Protein AF-A0A1M2VIJ4-F1 (afdb_monomer_lite)

Sequence (176 aa):
MAYVMALQQGWPTSDLSFQVNNDIRGLIDSVNDGSTSAFMWEWFTTKPFADAGKCRFIGSVPTPWPSWLIAAHPTRAPAEALRPFLATLSEHVRAFDAAEQRAGPDVAFIKDKFGYPEADIQAWLKTVGYPSSCSEIPREVILNTLDVLQKAGFVQSPEGGFDVAQFVNTDIASLI

Radius of gyration: 19.47 Å; chains: 1; bounding box: 41×48×46 Å

pLDDT: mean 94.38, std 3.09, range [82.81, 98.38]

Foldseek 3Di:
DVLQVCVVVVHDLVVDDDDCQPDPVSQLVCCVVVVDVHDDDDCLVCVVCCVVVSDPDDDDDDDPADPDADDDDPPPQDLVNLQVVQVVVLVVQCVCLDPVCLVPVVLVVCCVPPVGDSVSSNVVNVPDDDDNGNQEDELCNVVVVVVSCVVSVNDDAPVVGDDSCVVHVCVRGPHD

InterPro domains:
  IPR054364 Ca3427-like, PBP 2 [PF22384] (1-60)

Organism: Trametes pubescens (NCBI:txid154538)

Structure (mmCIF, N/CA/C/O backbone):
data_AF-A0A1M2VIJ4-F1
#
_entry.id   AF-A0A1M2VIJ4-F1
#
loop_
_atom_site.group_PDB
_atom_site.id
_atom_site.type_symbol
_atom_site.label_atom_id
_atom_site.label_alt_id
_atom_site.label_comp_id
_atom_site.label_asym_id
_atom_site.label_entity_id
_atom_site.label_seq_id
_atom_site.pdbx_PDB_ins_code
_atom_site.Cartn_x
_atom_site.Cartn_y
_atom_site.Cartn_z
_atom_site.occupancy
_atom_site.B_iso_or_equiv
_atom_site.auth_seq_id
_atom_site.auth_comp_id
_atom_site.auth_asym_id
_atom_site.auth_atom_id
_atom_site.pdbx_PDB_model_num
ATOM 1 N N . MET A 1 1 ? -1.959 -5.946 9.270 1.00 89.31 1 MET A N 1
ATOM 2 C CA . MET A 1 1 ? -1.589 -4.757 10.074 1.00 89.31 1 MET A CA 1
ATOM 3 C C . MET A 1 1 ? -1.923 -4.880 11.553 1.00 89.31 1 MET A C 1
ATOM 5 O O . MET A 1 1 ? -1.038 -4.589 12.342 1.00 89.31 1 MET A O 1
ATOM 9 N N . ALA A 1 2 ? -3.103 -5.372 11.956 1.00 92.94 2 ALA A N 1
ATOM 10 C CA . ALA A 1 2 ? -3.416 -5.577 13.381 1.00 92.94 2 ALA A CA 1
ATOM 11 C C . ALA A 1 2 ? -2.359 -6.417 14.126 1.00 92.94 2 ALA A C 1
ATOM 13 O O . ALA A 1 2 ? -1.867 -5.994 15.165 1.00 92.94 2 ALA A O 1
ATOM 14 N N . TYR A 1 3 ? -1.915 -7.532 13.532 1.00 92.00 3 TYR A N 1
ATOM 15 C CA . TYR A 1 3 ? -0.798 -8.330 14.057 1.00 92.00 3 TYR A CA 1
ATOM 16 C C . TYR A 1 3 ? 0.521 -7.552 14.154 1.00 92.00 3 TYR A C 1
ATOM 18 O O . TYR A 1 3 ? 1.226 -7.679 15.145 1.00 92.00 3 TYR A O 1
ATOM 26 N N . VAL A 1 4 ? 0.848 -6.717 13.161 1.00 91.44 4 VAL A N 1
ATOM 27 C CA . VAL A 1 4 ? 2.065 -5.884 13.183 1.00 91.44 4 VAL A CA 1
ATOM 28 C C . VAL A 1 4 ? 2.020 -4.913 14.359 1.00 91.44 4 VAL A C 1
ATOM 30 O O . VAL A 1 4 ? 2.982 -4.830 15.115 1.00 91.44 4 VAL A O 1
ATOM 33 N N . MET A 1 5 ? 0.890 -4.224 14.547 1.00 93.12 5 MET A N 1
ATOM 34 C CA . MET A 1 5 ? 0.703 -3.322 15.682 1.00 93.12 5 MET A CA 1
ATOM 35 C C . MET A 1 5 ? 0.799 -4.077 17.010 1.00 93.12 5 MET A C 1
ATOM 37 O O . MET A 1 5 ? 1.508 -3.628 17.901 1.00 93.12 5 MET A O 1
ATOM 41 N N . ALA A 1 6 ? 0.147 -5.237 17.129 1.00 93.19 6 ALA A N 1
ATOM 42 C CA . ALA A 1 6 ? 0.221 -6.063 18.329 1.00 93.19 6 ALA A CA 1
ATOM 43 C C . ALA A 1 6 ? 1.668 -6.446 18.667 1.00 93.19 6 ALA A C 1
ATOM 45 O O . ALA A 1 6 ? 2.107 -6.223 19.790 1.00 93.19 6 ALA A O 1
ATOM 46 N N . LEU A 1 7 ? 2.446 -6.912 17.685 1.00 90.62 7 LEU A N 1
ATOM 47 C CA . LEU A 1 7 ? 3.861 -7.238 17.875 1.00 90.62 7 LEU A CA 1
ATOM 48 C C . LEU A 1 7 ? 4.696 -6.010 18.284 1.00 90.62 7 LEU A C 1
ATOM 50 O O . LEU A 1 7 ? 5.522 -6.118 19.185 1.00 90.62 7 LEU A O 1
ATOM 54 N N . GLN A 1 8 ? 4.463 -4.840 17.677 1.00 90.81 8 GLN A N 1
ATOM 55 C CA . GLN A 1 8 ? 5.153 -3.589 18.037 1.00 90.81 8 GLN A CA 1
ATOM 56 C C . GLN A 1 8 ? 4.829 -3.112 19.459 1.00 90.81 8 GLN A C 1
ATOM 58 O O . GLN A 1 8 ? 5.682 -2.522 20.116 1.00 90.81 8 GLN A O 1
ATOM 63 N N . GLN A 1 9 ? 3.606 -3.362 19.928 1.00 92.69 9 GLN A N 1
ATOM 64 C CA . GLN A 1 9 ? 3.137 -2.977 21.262 1.00 92.69 9 GLN A CA 1
ATOM 65 C C . GLN A 1 9 ? 3.355 -4.073 22.320 1.00 92.69 9 GLN A C 1
ATOM 67 O O . GLN A 1 9 ? 3.032 -3.871 23.490 1.00 92.69 9 GLN A O 1
ATOM 72 N N . GLY A 1 10 ? 3.880 -5.240 21.931 1.00 93.31 10 GLY A N 1
ATOM 73 C CA . GLY A 1 10 ? 4.043 -6.394 22.819 1.00 93.31 10 GLY A CA 1
ATOM 74 C C . GLY A 1 10 ? 2.722 -7.047 23.251 1.00 93.31 10 GLY A C 1
ATOM 75 O O . GLY A 1 10 ? 2.673 -7.687 24.299 1.00 93.31 10 GLY A O 1
ATOM 76 N N . TRP A 1 11 ? 1.645 -6.875 22.482 1.00 93.06 11 TRP A N 1
ATOM 77 C CA . TRP A 1 11 ? 0.345 -7.485 22.763 1.00 93.06 11 TRP A CA 1
ATOM 78 C C . TRP A 1 11 ? 0.312 -8.961 22.342 1.00 93.06 11 TRP A C 1
ATOM 80 O O . TRP A 1 11 ? 0.842 -9.300 21.277 1.00 93.06 11 TRP A O 1
ATOM 90 N N . PRO A 1 12 ? -0.353 -9.843 23.114 1.00 92.00 12 PRO A N 1
ATOM 91 C CA . PRO A 1 12 ? -0.559 -11.228 22.710 1.00 92.00 12 PRO A CA 1
ATOM 92 C C . PRO A 1 12 ? -1.381 -11.302 21.419 1.00 92.00 12 PRO A C 1
ATOM 94 O O . PRO A 1 12 ? -2.537 -10.885 21.364 1.00 92.00 12 PRO A O 1
ATOM 97 N N . THR A 1 13 ? -0.796 -11.854 20.358 1.00 90.56 13 THR A N 1
ATOM 98 C CA . THR A 1 13 ? -1.476 -11.994 19.061 1.00 90.56 13 THR A CA 1
ATOM 99 C C . THR A 1 13 ? -2.606 -13.026 19.094 1.00 90.56 13 THR A C 1
ATOM 101 O O . THR A 1 13 ? -3.498 -12.966 18.250 1.00 90.56 13 THR A O 1
ATOM 104 N N . SER A 1 14 ? -2.595 -13.935 20.076 1.00 90.19 14 SER A N 1
ATOM 105 C CA . SER A 1 14 ? -3.658 -14.910 20.357 1.00 90.19 14 SER A CA 1
ATOM 106 C C . SER A 1 14 ? -4.977 -14.276 20.787 1.00 90.19 14 SER A C 1
ATOM 108 O O . SER A 1 14 ? -6.024 -14.893 20.620 1.00 90.19 14 SER A O 1
ATOM 110 N N . ASP A 1 15 ? -4.928 -13.062 21.332 1.00 92.00 15 ASP A N 1
ATOM 111 C CA . ASP A 1 15 ? -6.093 -12.402 21.922 1.00 92.00 15 ASP A CA 1
ATOM 112 C C . ASP A 1 15 ? -6.834 -11.541 20.883 1.00 92.00 15 ASP A C 1
ATOM 114 O O . ASP A 1 15 ? -7.911 -11.002 21.147 1.00 92.00 15 ASP A O 1
ATOM 118 N N . LEU A 1 16 ? -6.273 -11.414 19.673 1.00 92.94 16 LEU A N 1
ATOM 119 C CA . LEU A 1 16 ? -6.885 -10.678 18.574 1.00 92.94 16 LEU A CA 1
ATOM 120 C C . LEU A 1 16 ? -8.080 -11.455 18.010 1.00 92.94 16 LEU A C 1
ATOM 122 O O . LEU A 1 16 ? -7.942 -12.575 17.521 1.00 92.94 16 LEU A O 1
ATOM 126 N N . SER A 1 17 ? -9.247 -10.813 18.010 1.00 94.56 17 SER A N 1
ATOM 127 C CA . SER A 1 17 ? -10.467 -11.308 17.366 1.00 94.56 17 SER A CA 1
ATOM 128 C C . SER A 1 17 ? -10.810 -10.445 16.155 1.00 94.56 17 SER A C 1
ATOM 130 O O . SER A 1 17 ? -10.700 -9.220 16.209 1.00 94.56 17 SER A O 1
ATOM 132 N N . PHE A 1 18 ? -11.228 -11.079 15.059 1.00 95.50 18 PHE A N 1
ATOM 133 C CA . PHE A 1 18 ? -11.519 -10.403 13.794 1.00 95.50 18 PHE A CA 1
ATOM 134 C C . PHE A 1 18 ? -12.973 -10.604 13.381 1.00 95.50 18 PHE A C 1
ATOM 136 O O . PHE A 1 18 ? -13.519 -11.698 13.510 1.00 95.50 18 PHE A O 1
ATOM 143 N N . GLN A 1 19 ? -13.566 -9.550 12.823 1.00 96.19 19 GLN A N 1
ATOM 144 C CA . GLN A 1 19 ? -14.910 -9.559 12.258 1.00 96.19 19 GLN A CA 1
ATOM 145 C C . GLN A 1 19 ? -14.860 -9.089 10.804 1.00 96.19 19 GLN A C 1
ATOM 147 O O . GLN A 1 19 ? -14.136 -8.152 10.463 1.00 96.19 19 GLN A O 1
ATOM 152 N N . VAL A 1 20 ? -15.629 -9.749 9.938 1.00 97.19 20 VAL A N 1
ATOM 153 C CA . VAL A 1 20 ? -15.754 -9.366 8.529 1.00 97.19 20 VAL A CA 1
ATOM 154 C C . VAL A 1 20 ? -16.850 -8.313 8.398 1.00 97.19 20 VAL A C 1
ATOM 156 O O . VAL A 1 20 ? -18.024 -8.628 8.553 1.00 97.19 20 VAL A O 1
ATOM 159 N N . ASN A 1 21 ? -16.457 -7.082 8.066 1.00 96.75 21 ASN A N 1
ATOM 160 C CA . ASN A 1 21 ? -17.369 -5.937 7.937 1.00 96.75 21 ASN A CA 1
ATOM 161 C C . ASN A 1 21 ? -17.443 -5.369 6.510 1.00 96.75 21 ASN A C 1
ATOM 163 O O . ASN A 1 21 ? -17.980 -4.289 6.294 1.00 96.75 21 ASN A O 1
ATOM 167 N N . ASN A 1 22 ? -16.948 -6.121 5.524 1.00 96.12 22 ASN A N 1
ATOM 168 C CA . ASN A 1 22 ? -16.942 -5.782 4.098 1.00 96.12 22 ASN A CA 1
ATOM 169 C C . ASN A 1 22 ? -16.119 -4.533 3.748 1.00 96.12 22 ASN A C 1
ATOM 171 O O . ASN A 1 22 ? -14.966 -4.662 3.342 1.00 96.12 22 ASN A O 1
ATOM 175 N N . ASP A 1 23 ? -16.705 -3.345 3.874 1.00 96.62 23 ASP A N 1
ATOM 176 C CA . ASP A 1 23 ? -16.131 -2.083 3.414 1.00 96.62 23 ASP A CA 1
ATOM 177 C C . ASP A 1 23 ? -15.962 -1.069 4.555 1.00 96.62 23 ASP A C 1
ATOM 179 O O . ASP A 1 23 ? -16.270 -1.333 5.718 1.00 96.62 23 ASP A O 1
ATOM 183 N N . ILE A 1 24 ? -15.456 0.121 4.220 1.00 96.50 24 ILE A N 1
ATOM 184 C CA . ILE A 1 24 ? -15.201 1.173 5.207 1.00 96.50 24 ILE A CA 1
ATOM 185 C C . ILE A 1 24 ? -16.459 1.605 5.977 1.00 96.50 24 ILE A C 1
ATOM 187 O O . ILE A 1 24 ? -16.343 1.989 7.136 1.00 96.50 24 ILE A O 1
ATOM 191 N N . ARG A 1 25 ? -17.659 1.521 5.385 1.00 97.38 25 ARG A N 1
ATOM 192 C CA . ARG A 1 25 ? -18.905 1.868 6.087 1.00 97.38 25 ARG A CA 1
ATOM 193 C C . ARG A 1 25 ? -19.206 0.828 7.149 1.00 97.38 25 ARG A C 1
ATOM 195 O O . ARG A 1 25 ? -19.428 1.205 8.290 1.00 97.38 25 ARG A O 1
ATOM 202 N N . GLY A 1 26 ? -19.095 -0.456 6.808 1.00 98.31 26 GLY A N 1
ATOM 203 C CA . GLY A 1 26 ? -19.265 -1.525 7.788 1.00 98.31 26 GLY A CA 1
ATOM 204 C C . GLY A 1 26 ? -18.230 -1.466 8.916 1.00 98.31 26 GLY A C 1
ATOM 205 O O . GLY A 1 26 ? -18.571 -1.722 10.065 1.00 98.31 26 GLY A O 1
ATOM 206 N N . LEU A 1 27 ? -16.982 -1.079 8.622 1.00 98.19 27 LEU A N 1
ATOM 207 C CA . LEU A 1 27 ? -15.953 -0.860 9.650 1.00 98.19 27 LEU A CA 1
ATOM 208 C C . LEU A 1 27 ? -16.275 0.325 10.576 1.00 98.19 27 LEU A C 1
ATOM 210 O O . LEU A 1 27 ? -15.996 0.274 11.772 1.00 98.19 27 LEU A O 1
ATOM 214 N N . ILE A 1 28 ? -16.844 1.403 10.032 1.00 98.31 28 ILE A N 1
ATOM 215 C CA . ILE A 1 28 ? -17.282 2.567 10.811 1.00 98.31 28 ILE A CA 1
ATOM 216 C C . ILE A 1 28 ? -18.498 2.211 11.671 1.00 98.31 28 ILE A C 1
ATOM 218 O O . ILE A 1 28 ? -18.535 2.560 12.850 1.00 98.31 28 ILE A O 1
ATOM 222 N N . ASP A 1 29 ? -19.481 1.513 11.111 1.00 98.38 29 ASP A N 1
ATOM 223 C CA . ASP A 1 29 ? -20.675 1.091 11.843 1.00 98.38 29 ASP A CA 1
ATOM 224 C C . ASP A 1 29 ? -20.288 0.165 13.006 1.00 98.38 29 ASP A C 1
ATOM 226 O O . ASP A 1 29 ? -20.726 0.386 14.135 1.00 98.38 29 ASP A O 1
ATOM 230 N N . SER A 1 30 ? -19.357 -0.770 12.775 1.00 98.25 30 SER A N 1
ATOM 231 C CA . SER A 1 30 ? -18.950 -1.766 13.771 1.00 98.25 30 SER A CA 1
ATOM 232 C C . SER A 1 30 ? -18.215 -1.200 14.989 1.00 98.25 30 SER A C 1
ATOM 234 O O . SER A 1 30 ? -18.172 -1.834 16.043 1.00 98.25 30 SER A O 1
ATOM 236 N N . VAL A 1 31 ? -17.571 -0.034 14.874 1.00 97.88 31 VAL A N 1
ATOM 237 C CA . VAL A 1 31 ? -16.967 0.640 16.042 1.00 97.88 31 VAL A CA 1
ATOM 238 C C . VAL A 1 31 ? -17.972 1.513 16.786 1.00 97.88 31 VAL A C 1
ATOM 240 O O . VAL A 1 31 ? -17.798 1.758 17.977 1.00 97.88 31 VAL A O 1
ATOM 243 N N . ASN A 1 32 ? -19.023 1.977 16.105 1.00 98.12 32 ASN A N 1
ATOM 244 C CA . ASN A 1 32 ? -20.076 2.788 16.711 1.00 98.12 32 ASN A CA 1
ATOM 245 C C . ASN A 1 32 ? -21.139 1.929 17.413 1.00 98.12 32 ASN A C 1
ATOM 247 O O . ASN A 1 32 ? -21.682 2.358 18.429 1.00 98.12 32 ASN A O 1
ATOM 251 N N . ASP A 1 33 ? -21.422 0.727 16.904 1.00 97.62 33 ASP A N 1
ATOM 252 C CA . ASP A 1 33 ? -22.328 -0.236 17.543 1.00 97.62 33 ASP A CA 1
ATOM 253 C C . ASP A 1 33 ? -21.647 -1.108 18.618 1.00 97.62 33 ASP A C 1
ATOM 255 O O . ASP A 1 33 ? -22.326 -1.764 19.408 1.00 97.62 33 ASP A O 1
ATOM 259 N N . GLY A 1 34 ? -20.311 -1.078 18.684 1.00 97.25 34 GLY A N 1
ATOM 260 C CA . GLY A 1 34 ? -19.506 -1.793 19.673 1.00 97.25 34 GLY A CA 1
ATOM 261 C C . GLY A 1 34 ? -19.203 -3.257 19.337 1.00 97.25 34 GLY A C 1
ATOM 262 O O . GLY A 1 34 ? -18.598 -3.940 20.163 1.00 97.25 34 GLY A O 1
ATOM 263 N N . SER A 1 35 ? -19.569 -3.749 18.149 1.00 97.50 35 SER A N 1
ATOM 264 C CA . SER A 1 35 ? -19.226 -5.106 17.692 1.00 97.50 35 SER A CA 1
ATOM 265 C C . SER A 1 35 ? -17.723 -5.294 17.453 1.00 97.50 35 SER A C 1
ATOM 267 O O . SER A 1 35 ? -17.201 -6.400 17.574 1.00 97.50 35 SER A O 1
ATOM 269 N N . THR A 1 36 ? -16.995 -4.206 17.194 1.00 97.56 36 THR A N 1
ATOM 270 C CA . THR A 1 36 ? -15.529 -4.189 17.112 1.00 97.56 36 THR A CA 1
ATOM 271 C C . THR A 1 36 ? -14.940 -3.058 17.947 1.00 97.56 36 THR A C 1
ATOM 273 O O . THR A 1 36 ? -15.524 -1.983 18.058 1.00 97.56 36 THR A O 1
ATOM 276 N N . SER A 1 37 ? -13.748 -3.266 18.510 1.00 95.94 37 SER A N 1
ATOM 277 C CA . SER A 1 37 ? -13.081 -2.245 19.333 1.00 95.94 37 SER A CA 1
ATOM 278 C C . SER A 1 37 ? -12.369 -1.165 18.511 1.00 95.94 37 SER A C 1
ATOM 280 O O . SER A 1 37 ? -12.240 -0.029 18.961 1.00 95.94 37 SER A O 1
ATOM 282 N N . ALA A 1 38 ? -11.865 -1.522 17.328 1.00 96.06 38 ALA A N 1
ATOM 283 C CA . ALA A 1 38 ? -11.179 -0.628 16.401 1.00 96.06 38 ALA A CA 1
ATOM 284 C C . ALA A 1 38 ? -11.102 -1.273 15.009 1.00 96.06 38 ALA A C 1
ATOM 286 O O . ALA A 1 38 ? -11.187 -2.495 14.878 1.00 96.06 38 ALA A O 1
ATOM 287 N N . PHE A 1 39 ? -10.846 -0.461 13.985 1.00 97.06 39 PHE A N 1
ATOM 288 C CA . PHE A 1 39 ? -10.450 -0.928 12.658 1.00 97.06 39 PHE A CA 1
ATOM 289 C C . PHE A 1 39 ? -9.180 -0.210 12.189 1.00 97.06 39 PHE A C 1
ATOM 291 O O . PHE A 1 39 ? -8.793 0.823 12.734 1.00 97.06 39 PHE A O 1
ATOM 298 N N . MET A 1 40 ? -8.529 -0.761 11.165 1.00 96.19 40 MET A N 1
ATOM 299 C CA . MET A 1 40 ? -7.386 -0.143 10.490 1.00 96.19 40 MET A CA 1
ATOM 300 C C . MET A 1 40 ? -7.714 0.018 9.012 1.00 96.19 40 MET A C 1
ATOM 302 O O . MET A 1 40 ? -8.170 -0.933 8.381 1.00 96.19 40 MET A O 1
ATOM 306 N N . TRP A 1 41 ? -7.464 1.204 8.467 1.00 96.69 41 TRP A N 1
ATOM 307 C CA . TRP A 1 41 ? -7.683 1.520 7.059 1.00 96.69 41 TRP A CA 1
ATOM 308 C C . TRP A 1 41 ? -6.712 2.620 6.612 1.00 96.69 41 TRP A C 1
ATOM 310 O O . TRP A 1 41 ? -6.066 3.252 7.451 1.00 96.69 41 TRP A O 1
ATOM 320 N N . GLU A 1 42 ? -6.575 2.833 5.303 1.00 95.62 42 GLU A N 1
ATOM 321 C CA . GLU A 1 42 ? -5.713 3.894 4.770 1.00 95.62 42 GLU A CA 1
ATOM 322 C C . GLU A 1 42 ? -6.211 5.270 5.253 1.00 95.62 42 GLU A C 1
ATOM 324 O O . GLU A 1 42 ? -7.415 5.551 5.251 1.00 95.62 42 GL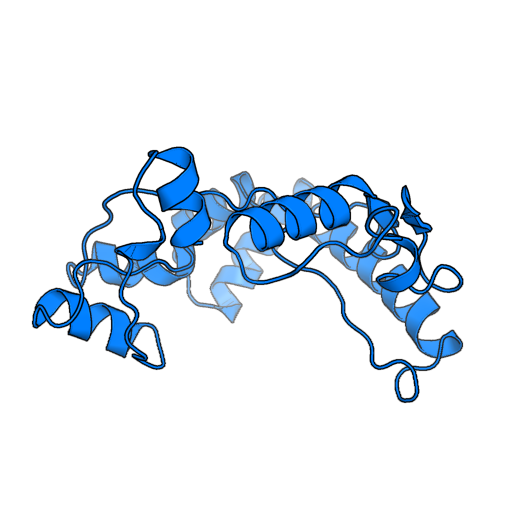U A O 1
ATOM 329 N N . TRP A 1 43 ? -5.285 6.106 5.731 1.00 95.38 43 TRP A N 1
ATOM 330 C CA . TRP A 1 43 ? -5.610 7.330 6.456 1.00 95.38 43 TRP A CA 1
ATOM 331 C C . TRP A 1 43 ? -6.331 8.357 5.587 1.00 95.38 43 TRP A C 1
ATOM 333 O O . TRP A 1 43 ? -7.391 8.830 5.988 1.00 95.38 43 TRP A O 1
ATOM 343 N N . PHE A 1 44 ? -5.815 8.679 4.402 1.00 95.00 44 PHE A N 1
ATOM 344 C CA . PHE A 1 44 ? -6.400 9.716 3.547 1.00 95.00 44 PHE A CA 1
ATOM 345 C C . PHE A 1 44 ? -7.777 9.320 2.996 1.00 95.00 44 PHE A C 1
ATOM 347 O O . PHE A 1 44 ? -8.639 10.175 2.810 1.00 95.00 44 PHE A O 1
ATOM 354 N N . THR A 1 45 ? -8.032 8.022 2.854 1.00 94.75 45 THR A N 1
ATOM 355 C CA . THR A 1 45 ? -9.339 7.451 2.501 1.00 94.75 45 THR A CA 1
ATOM 356 C C . THR A 1 45 ? -10.323 7.490 3.679 1.00 94.75 45 THR A C 1
ATOM 358 O O . THR A 1 45 ? -11.533 7.596 3.484 1.00 94.75 45 THR A O 1
ATOM 361 N N . THR A 1 46 ? -9.825 7.424 4.917 1.00 96.62 46 THR A N 1
ATOM 362 C CA . THR A 1 46 ? -10.648 7.427 6.144 1.00 96.62 46 THR A CA 1
ATOM 363 C C . THR A 1 46 ? -10.908 8.834 6.674 1.00 96.62 46 THR A C 1
ATOM 365 O O . THR A 1 46 ? -11.954 9.097 7.269 1.00 96.62 46 THR A O 1
ATOM 368 N N . LYS A 1 47 ? -9.971 9.756 6.451 1.00 96.31 47 LYS A N 1
ATOM 369 C CA . LYS A 1 47 ? -9.980 11.111 6.999 1.00 96.31 47 LYS A CA 1
ATOM 370 C C . LYS A 1 47 ? -11.289 11.877 6.742 1.00 96.31 47 LYS A C 1
ATOM 372 O O . LYS A 1 47 ? -11.788 12.447 7.708 1.00 96.31 47 LYS A O 1
ATOM 377 N N . PRO A 1 48 ? -11.935 11.822 5.556 1.00 95.25 48 PRO A N 1
ATOM 378 C CA . PRO A 1 48 ? -13.230 12.481 5.353 1.00 95.25 48 PRO A CA 1
ATOM 379 C C . PRO A 1 48 ? -14.326 12.022 6.330 1.00 95.25 48 PRO A C 1
ATOM 381 O O . PRO A 1 48 ? -15.171 12.816 6.740 1.00 95.25 48 PRO A O 1
ATOM 384 N N . PHE A 1 49 ? -14.312 10.750 6.740 1.00 96.75 49 PHE A N 1
ATOM 385 C CA . PHE A 1 49 ? -15.257 10.211 7.721 1.00 96.75 49 PHE A CA 1
ATOM 386 C C . PHE A 1 49 ? -14.911 10.649 9.145 1.00 96.75 49 PHE A C 1
ATOM 388 O O . PHE A 1 49 ? -15.811 10.955 9.929 1.00 96.75 49 PHE A O 1
ATOM 395 N N . ALA A 1 50 ? -13.618 10.707 9.472 1.00 97.19 50 ALA A N 1
ATOM 396 C CA . ALA A 1 50 ? -13.148 11.211 10.757 1.00 97.19 50 ALA A CA 1
ATOM 397 C C . ALA A 1 50 ? -13.474 12.705 10.929 1.00 97.19 50 ALA A C 1
ATOM 399 O O . ALA A 1 50 ? -14.020 13.093 11.960 1.00 97.19 50 ALA A O 1
ATOM 400 N N . ASP A 1 51 ? -13.237 13.518 9.896 1.00 96.81 51 ASP A N 1
ATOM 401 C CA . ASP A 1 51 ? -13.564 14.949 9.875 1.00 96.81 51 ASP A CA 1
ATOM 402 C C . ASP A 1 51 ? -15.080 15.188 10.006 1.00 96.81 51 ASP A C 1
ATOM 404 O O . ASP A 1 51 ? -15.514 16.146 10.644 1.00 96.81 51 ASP A O 1
ATOM 408 N N . ALA A 1 52 ? -15.900 14.278 9.469 1.00 97.12 52 ALA A N 1
ATOM 409 C CA . ALA A 1 52 ? -17.355 14.280 9.631 1.00 97.12 52 ALA A CA 1
ATOM 410 C C . ALA A 1 52 ? -17.842 13.701 10.979 1.00 97.12 52 ALA A C 1
ATOM 412 O O . ALA A 1 52 ? -19.050 13.532 11.175 1.00 97.12 52 ALA A O 1
ATOM 413 N N . GLY A 1 53 ? -16.931 13.349 11.893 1.00 97.69 53 GLY A N 1
ATOM 414 C CA . GLY A 1 53 ? -17.250 12.809 13.216 1.00 97.69 53 GLY A CA 1
ATOM 415 C C . GLY A 1 53 ? -17.835 11.393 13.208 1.00 97.69 53 GLY A C 1
ATOM 416 O O . GLY A 1 53 ? -18.473 10.997 14.179 1.00 97.69 53 GLY A O 1
ATOM 417 N N . LYS A 1 54 ? -17.662 10.627 12.121 1.00 98.06 54 LYS A N 1
ATOM 418 C CA . LYS A 1 54 ? -18.191 9.254 11.992 1.00 98.06 54 LYS A CA 1
ATOM 419 C C . LYS A 1 54 ? -17.318 8.206 12.672 1.00 98.06 54 LYS A C 1
ATOM 421 O O . LYS A 1 54 ? -17.809 7.155 13.064 1.00 98.06 54 LYS A O 1
ATOM 426 N N . CYS A 1 55 ? -16.033 8.488 12.810 1.00 97.81 55 CYS A N 1
ATOM 427 C CA . CYS A 1 55 ? -15.077 7.664 13.534 1.00 97.81 55 CYS A CA 1
ATOM 428 C C . CYS A 1 55 ? -14.003 8.562 14.152 1.00 97.81 55 CYS A C 1
ATOM 430 O O . CYS A 1 55 ? -13.919 9.752 13.846 1.00 97.81 55 CYS A O 1
ATOM 432 N N . ARG A 1 56 ? -13.151 7.995 15.008 1.00 96.88 56 ARG A N 1
ATOM 433 C CA . ARG A 1 56 ? -12.066 8.730 15.664 1.00 96.88 56 ARG A CA 1
ATOM 434 C C . ARG A 1 56 ? -10.713 8.143 15.288 1.00 96.88 56 ARG A C 1
ATOM 436 O O . ARG A 1 56 ? -10.500 6.944 15.435 1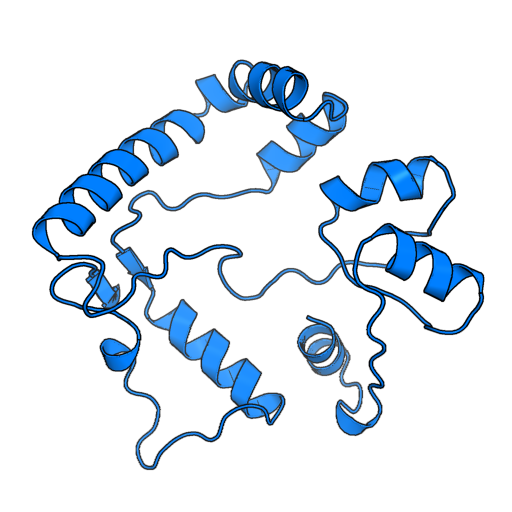.00 96.88 56 ARG A O 1
ATOM 443 N N . PHE A 1 57 ? -9.785 9.002 14.874 1.00 96.50 57 PHE A N 1
ATOM 444 C CA . PHE A 1 57 ? -8.388 8.619 14.707 1.00 96.50 57 PHE A CA 1
ATOM 445 C C . PHE A 1 57 ? -7.734 8.414 16.077 1.00 96.50 57 PHE A C 1
ATOM 447 O O . PHE A 1 57 ? -7.743 9.320 16.910 1.00 96.50 57 PHE A O 1
ATOM 454 N N . ILE A 1 58 ? -7.188 7.222 16.316 1.00 95.31 58 ILE A N 1
ATOM 455 C CA . ILE A 1 58 ? -6.547 6.859 17.593 1.00 95.31 58 ILE A CA 1
ATOM 456 C C . ILE A 1 58 ? -5.058 6.522 17.449 1.00 95.31 58 ILE A C 1
ATOM 458 O O . ILE A 1 58 ? -4.372 6.356 18.452 1.00 95.31 58 ILE A O 1
ATOM 462 N N . GLY A 1 59 ? -4.550 6.419 16.220 1.00 94.12 59 GLY A N 1
ATOM 463 C CA . GLY A 1 59 ? -3.159 6.075 15.952 1.00 94.12 59 GLY A CA 1
ATOM 464 C C . GLY A 1 59 ? -2.943 5.589 14.524 1.00 94.12 59 GLY A C 1
ATOM 465 O O . GLY A 1 59 ? -3.885 5.453 13.745 1.00 94.12 59 GLY A O 1
ATOM 466 N N . SER A 1 60 ? -1.685 5.315 14.189 1.00 92.75 60 SER A N 1
ATOM 467 C CA . SER A 1 60 ? -1.289 4.768 12.891 1.00 92.75 60 SER A CA 1
ATOM 468 C C . SER A 1 60 ? -0.232 3.684 13.063 1.00 92.75 60 SER A C 1
ATOM 470 O O . SER A 1 60 ? 0.530 3.692 14.029 1.00 92.75 60 SER A O 1
ATOM 472 N N . VAL A 1 61 ? -0.201 2.752 12.113 1.00 92.69 61 VAL A N 1
ATOM 473 C CA . VAL A 1 61 ? 0.829 1.721 12.001 1.00 92.69 61 VAL A CA 1
ATOM 474 C C . VAL A 1 61 ? 1.328 1.710 10.553 1.00 92.69 61 VAL A C 1
ATOM 476 O O . VAL A 1 61 ? 0.631 1.203 9.672 1.00 92.69 61 VAL A O 1
ATOM 479 N N . PRO A 1 62 ? 2.496 2.309 10.268 1.00 88.75 62 PRO A N 1
ATOM 480 C CA . PRO A 1 62 ? 3.106 2.215 8.948 1.00 88.75 62 PRO A CA 1
ATOM 481 C C . PRO A 1 62 ? 3.372 0.752 8.577 1.00 88.75 62 PRO A C 1
ATOM 483 O O . PRO A 1 62 ? 3.732 -0.063 9.434 1.00 88.75 62 PRO A O 1
ATOM 486 N N . THR A 1 63 ? 3.194 0.399 7.305 1.00 85.50 63 THR A N 1
ATOM 487 C CA . THR A 1 63 ? 3.621 -0.911 6.807 1.00 85.50 63 THR A CA 1
ATOM 488 C C . THR A 1 63 ? 5.150 -0.978 6.836 1.00 85.50 63 THR A C 1
ATOM 490 O O . THR A 1 63 ? 5.803 -0.032 6.400 1.00 85.50 63 THR A O 1
ATOM 493 N N . PRO A 1 64 ? 5.752 -2.077 7.322 1.00 82.81 64 PRO A N 1
ATOM 494 C CA . PRO A 1 64 ? 7.208 -2.226 7.306 1.00 82.81 64 PRO A CA 1
ATOM 495 C C . PRO A 1 64 ? 7.749 -2.643 5.923 1.00 82.81 64 PRO A C 1
ATOM 497 O O . PRO A 1 64 ? 8.949 -2.833 5.762 1.00 82.81 64 PRO A O 1
ATOM 500 N N . TRP A 1 65 ? 6.868 -2.785 4.929 1.00 86.62 65 TRP A N 1
ATOM 501 C CA . TRP A 1 65 ? 7.159 -3.110 3.532 1.00 86.62 65 TRP A CA 1
ATOM 502 C C . TRP A 1 65 ? 6.417 -2.143 2.589 1.00 86.62 65 TRP A C 1
ATOM 504 O O . TRP A 1 65 ? 5.484 -1.455 3.032 1.00 86.62 65 TRP A O 1
ATOM 514 N N . PRO A 1 66 ? 6.787 -2.093 1.292 1.00 88.50 66 PRO A N 1
ATOM 515 C CA . PRO A 1 66 ? 6.082 -1.311 0.284 1.00 88.50 66 PRO A CA 1
ATOM 516 C C . PRO A 1 66 ? 4.594 -1.649 0.239 1.00 88.50 66 PRO A C 1
ATOM 518 O O . PRO A 1 66 ? 4.205 -2.815 0.221 1.00 88.50 66 PRO A O 1
ATOM 521 N N . SER A 1 67 ? 3.754 -0.619 0.184 1.00 88.94 67 SER A N 1
ATOM 522 C CA . SER A 1 67 ? 2.298 -0.781 0.220 1.00 88.94 67 SER A CA 1
ATOM 523 C C . SER A 1 67 ? 1.720 -1.453 -1.031 1.00 88.94 67 SER A C 1
ATOM 525 O O . SER A 1 67 ? 0.590 -1.933 -0.988 1.00 88.94 67 SER A O 1
ATOM 527 N N . TRP A 1 68 ? 2.473 -1.483 -2.137 1.00 93.38 68 TRP A N 1
ATOM 528 C CA . TRP A 1 68 ? 2.019 -1.974 -3.438 1.00 93.38 68 TRP A CA 1
ATOM 529 C C . TRP A 1 68 ? 3.115 -2.759 -4.162 1.00 93.38 68 TRP A C 1
ATOM 531 O O . TRP A 1 68 ? 4.284 -2.382 -4.133 1.00 93.38 68 TRP A O 1
ATOM 541 N N . LEU A 1 69 ? 2.707 -3.828 -4.849 1.00 94.44 69 LEU A N 1
ATOM 542 C CA . LEU A 1 69 ? 3.529 -4.651 -5.737 1.00 94.44 69 LEU A CA 1
ATOM 543 C C . LEU A 1 69 ? 2.707 -5.040 -6.973 1.00 94.44 69 LEU A C 1
ATOM 545 O O . LEU A 1 69 ? 1.475 -5.056 -6.930 1.00 94.44 69 LEU A O 1
ATOM 549 N N . ILE A 1 70 ? 3.390 -5.394 -8.061 1.00 95.12 70 ILE A N 1
ATOM 550 C CA . ILE A 1 70 ? 2.765 -5.969 -9.255 1.00 95.12 70 ILE A CA 1
ATOM 551 C C . ILE A 1 70 ? 2.864 -7.491 -9.175 1.00 95.12 70 ILE A C 1
ATOM 553 O O . ILE A 1 70 ? 3.960 -8.044 -9.119 1.00 95.12 70 ILE A O 1
ATOM 557 N N . ALA A 1 71 ? 1.719 -8.171 -9.206 1.00 95.00 71 ALA A N 1
ATOM 558 C CA . ALA A 1 71 ? 1.646 -9.624 -9.299 1.00 95.00 71 ALA A CA 1
ATOM 559 C C . ALA A 1 71 ? 1.152 -10.035 -10.689 1.00 95.00 71 ALA A C 1
ATOM 561 O O . ALA A 1 71 ? 0.178 -9.483 -11.205 1.00 95.00 71 ALA A O 1
ATOM 562 N N . ALA A 1 72 ? 1.808 -11.028 -11.285 1.00 95.06 72 ALA A N 1
ATOM 563 C CA . ALA A 1 72 ? 1.466 -11.549 -12.600 1.00 95.06 72 ALA A CA 1
ATOM 564 C C . ALA A 1 72 ? 1.250 -13.063 -12.536 1.00 95.06 72 ALA A C 1
ATOM 566 O O . ALA A 1 72 ? 1.959 -13.783 -11.835 1.00 95.06 72 ALA A O 1
ATOM 567 N N . HIS A 1 73 ? 0.256 -13.560 -13.272 1.00 94.38 73 HIS A N 1
ATOM 568 C CA . HIS A 1 73 ? -0.016 -14.992 -13.315 1.00 94.38 73 HIS A CA 1
ATOM 569 C C . HIS A 1 73 ? 1.044 -15.716 -14.159 1.00 94.38 73 HIS A C 1
ATOM 571 O O . HIS A 1 73 ? 1.215 -15.346 -15.323 1.00 94.38 73 HIS A O 1
ATOM 577 N N . PRO A 1 74 ? 1.664 -16.801 -13.661 1.00 88.19 74 PRO A N 1
ATOM 578 C CA . PRO A 1 74 ? 2.850 -17.400 -14.281 1.00 88.19 74 PRO A CA 1
ATOM 579 C C . PRO A 1 74 ? 2.626 -17.919 -15.708 1.00 88.19 74 PRO A C 1
ATOM 581 O O . PRO A 1 74 ? 3.563 -17.970 -16.492 1.00 88.19 74 PRO A O 1
ATOM 584 N N . THR A 1 75 ? 1.391 -18.291 -16.064 1.00 89.94 75 THR A N 1
ATOM 585 C CA . THR A 1 75 ? 1.061 -18.839 -17.396 1.00 89.94 75 THR A CA 1
ATOM 586 C C . THR A 1 75 ? 0.162 -17.947 -18.253 1.00 89.94 75 THR A C 1
ATOM 588 O O . THR A 1 75 ? -0.076 -18.261 -19.414 1.00 89.94 75 THR A O 1
ATOM 591 N N . ARG A 1 76 ? -0.389 -16.860 -17.693 1.00 93.50 76 ARG A N 1
ATOM 592 C CA . ARG A 1 76 ? -1.358 -15.988 -18.398 1.00 93.50 76 ARG A CA 1
ATOM 593 C C . ARG A 1 76 ? -0.801 -14.597 -18.689 1.00 93.50 76 ARG A C 1
ATOM 595 O O . ARG A 1 76 ? -1.440 -13.835 -19.403 1.00 93.50 76 ARG A O 1
ATOM 602 N N . ALA A 1 77 ? 0.360 -14.271 -18.133 1.00 94.62 77 ALA A N 1
ATOM 603 C CA . ALA A 1 77 ? 1.049 -13.015 -18.358 1.00 94.62 77 ALA A CA 1
ATOM 604 C C . ALA A 1 77 ? 2.441 -13.333 -18.919 1.00 94.62 77 ALA A C 1
ATOM 606 O O . ALA A 1 77 ? 3.336 -13.700 -18.156 1.00 94.62 77 ALA A O 1
ATOM 607 N N . PRO A 1 78 ? 2.614 -13.283 -20.246 1.00 93.69 78 PRO A N 1
ATOM 608 C CA . PRO A 1 78 ? 3.851 -13.726 -20.857 1.00 93.69 78 PRO A CA 1
ATOM 609 C C . PRO A 1 78 ? 4.957 -12.670 -20.693 1.00 93.69 78 PRO A C 1
ATOM 611 O O . PRO A 1 78 ? 4.693 -11.465 -20.605 1.00 93.69 78 PRO A O 1
ATOM 614 N N . ALA A 1 79 ? 6.211 -13.122 -20.620 1.00 92.69 79 ALA A N 1
ATOM 615 C CA . ALA A 1 79 ? 7.352 -12.270 -20.280 1.00 92.69 79 ALA A CA 1
ATOM 616 C C . ALA A 1 79 ? 7.559 -11.127 -21.289 1.00 92.69 79 ALA A C 1
ATOM 618 O O . ALA A 1 79 ? 7.903 -10.012 -20.897 1.00 92.69 79 ALA A O 1
ATOM 619 N N . GLU A 1 80 ? 7.302 -11.378 -22.574 1.00 94.50 80 GLU A N 1
ATOM 620 C CA . GLU A 1 80 ? 7.394 -10.392 -23.651 1.00 94.50 80 GLU A CA 1
ATOM 621 C C . GLU A 1 80 ? 6.396 -9.237 -23.513 1.00 94.50 80 GLU A C 1
ATOM 623 O O . GLU A 1 80 ? 6.666 -8.152 -24.018 1.00 94.50 80 GLU A O 1
ATOM 628 N N . ALA A 1 81 ? 5.283 -9.435 -22.800 1.00 95.12 81 ALA A N 1
ATOM 629 C CA . ALA A 1 81 ? 4.334 -8.372 -22.477 1.00 95.12 81 ALA A CA 1
ATOM 630 C C . ALA A 1 81 ? 4.674 -7.688 -21.144 1.00 95.12 81 ALA A C 1
ATOM 632 O O . ALA A 1 81 ? 4.519 -6.476 -21.003 1.00 95.12 81 ALA A O 1
ATOM 633 N N . LEU A 1 82 ? 5.169 -8.451 -20.164 1.00 96.62 82 LEU A N 1
ATOM 634 C CA . LEU A 1 82 ? 5.472 -7.937 -18.827 1.00 96.62 82 LEU A CA 1
ATOM 635 C C . LEU A 1 82 ? 6.683 -7.000 -18.804 1.00 96.62 82 LEU A C 1
ATOM 637 O O . LEU A 1 82 ? 6.635 -5.969 -18.139 1.00 96.62 82 LEU A O 1
ATOM 641 N N . ARG A 1 83 ? 7.752 -7.313 -19.544 1.00 96.06 83 ARG A N 1
ATOM 642 C CA . ARG A 1 83 ? 8.945 -6.452 -19.617 1.00 96.06 83 ARG A CA 1
ATOM 643 C C . ARG A 1 83 ? 8.635 -5.032 -20.114 1.00 96.06 83 ARG A C 1
ATOM 645 O O . ARG A 1 83 ? 8.967 -4.092 -19.392 1.00 96.06 83 ARG A O 1
ATOM 652 N N . PRO A 1 84 ? 8.000 -4.832 -21.291 1.00 97.06 84 PRO A N 1
ATOM 653 C CA . PRO A 1 84 ? 7.663 -3.489 -21.749 1.00 97.06 84 PRO A CA 1
ATOM 654 C C . PRO A 1 84 ? 6.649 -2.818 -20.822 1.00 97.06 84 PRO A C 1
ATOM 656 O O . PRO A 1 84 ? 6.793 -1.633 -20.549 1.00 97.06 84 PRO A O 1
ATOM 659 N N . PHE A 1 85 ? 5.688 -3.565 -20.263 1.00 97.56 85 PHE A N 1
ATOM 660 C CA . PHE A 1 85 ? 4.763 -3.019 -19.270 1.00 97.56 85 PHE A CA 1
ATOM 661 C C . PHE A 1 85 ? 5.496 -2.420 -18.061 1.00 97.56 85 PHE A C 1
ATOM 663 O O . PHE A 1 85 ? 5.238 -1.272 -17.712 1.00 97.56 85 PHE A O 1
ATOM 670 N N . LEU A 1 86 ? 6.427 -3.154 -17.441 1.00 97.88 86 LEU A N 1
ATOM 671 C CA . LEU A 1 86 ? 7.168 -2.662 -16.275 1.00 97.88 86 LEU A CA 1
ATOM 672 C C . LEU A 1 86 ? 8.096 -1.494 -16.633 1.00 97.88 86 LEU A C 1
ATOM 674 O O . LEU A 1 86 ? 8.212 -0.553 -15.847 1.00 97.88 86 LEU A O 1
ATOM 678 N N . ALA A 1 87 ? 8.718 -1.517 -17.815 1.00 97.69 87 ALA A N 1
ATOM 679 C CA . ALA A 1 87 ? 9.546 -0.414 -18.300 1.00 97.69 87 ALA A CA 1
ATOM 680 C C . ALA A 1 87 ? 8.723 0.876 -18.469 1.00 97.69 87 ALA A C 1
ATOM 682 O O . ALA A 1 87 ? 9.060 1.903 -17.878 1.00 97.69 87 ALA A O 1
ATOM 683 N N . THR A 1 88 ? 7.598 0.802 -19.186 1.00 98.25 88 THR A N 1
ATOM 684 C CA . THR A 1 88 ? 6.680 1.931 -19.390 1.00 98.25 88 THR A CA 1
ATOM 685 C C . THR A 1 88 ? 6.047 2.395 -18.080 1.00 98.25 88 THR A C 1
ATOM 687 O O . THR A 1 88 ? 5.940 3.594 -17.831 1.00 98.25 88 THR A O 1
ATOM 690 N N . LEU A 1 89 ? 5.677 1.471 -17.188 1.00 98.19 89 LEU A N 1
ATOM 691 C CA . LEU A 1 89 ? 5.174 1.829 -15.864 1.00 98.19 89 LEU A CA 1
ATOM 692 C C . LEU A 1 89 ? 6.224 2.610 -15.070 1.00 98.19 89 LEU A C 1
ATOM 694 O O . LEU A 1 89 ? 5.889 3.621 -14.465 1.00 98.19 89 LEU A O 1
ATOM 698 N N . SER A 1 90 ? 7.491 2.195 -15.121 1.00 98.12 90 SER A N 1
ATOM 699 C CA . SER A 1 90 ? 8.579 2.900 -14.436 1.00 98.12 90 SER A CA 1
ATOM 700 C C . SER A 1 90 ? 8.753 4.327 -14.966 1.00 98.12 90 SER A C 1
ATOM 702 O O . SER A 1 90 ? 9.005 5.245 -14.191 1.00 98.12 90 SER A O 1
ATOM 704 N N . GLU A 1 91 ? 8.597 4.541 -16.275 1.00 98.31 91 GLU A N 1
ATOM 705 C CA . GLU A 1 91 ? 8.606 5.884 -16.871 1.00 98.31 91 GLU A CA 1
ATOM 706 C C . GLU A 1 91 ? 7.460 6.749 -16.344 1.00 98.31 91 GLU A C 1
ATOM 708 O O . GLU A 1 91 ? 7.701 7.873 -15.902 1.00 98.31 91 GLU A O 1
ATOM 713 N N . HIS A 1 92 ? 6.235 6.220 -16.326 1.00 97.44 92 HIS A N 1
ATOM 714 C CA . HIS A 1 92 ? 5.076 6.943 -15.802 1.00 97.44 92 HIS A CA 1
ATOM 715 C C . HIS A 1 92 ? 5.183 7.225 -14.306 1.00 97.44 92 HIS A C 1
ATOM 717 O O . HIS A 1 92 ? 4.833 8.319 -13.872 1.00 97.44 92 HIS A O 1
ATOM 723 N N . VAL A 1 93 ? 5.693 6.273 -13.526 1.00 97.19 93 VAL A N 1
ATOM 724 C CA . VAL A 1 93 ? 5.911 6.440 -12.088 1.00 97.19 93 VAL A CA 1
ATOM 725 C C . VAL A 1 93 ? 6.930 7.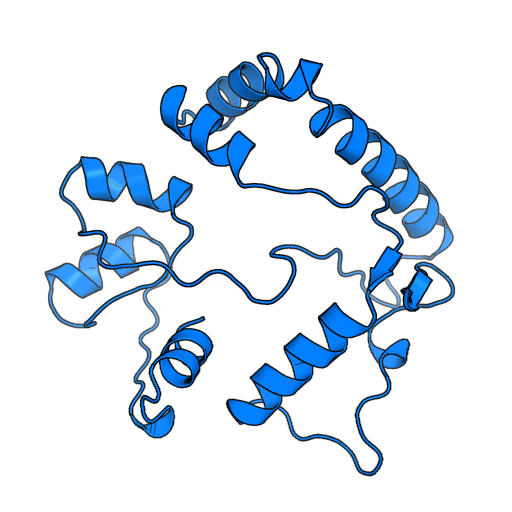544 -11.826 1.00 97.19 93 VAL A C 1
ATOM 727 O O . VAL A 1 93 ? 6.652 8.434 -11.032 1.00 97.19 93 VAL A O 1
ATOM 730 N N . ARG A 1 94 ? 8.069 7.555 -12.530 1.00 97.50 94 ARG A N 1
ATOM 731 C CA . ARG A 1 94 ? 9.062 8.634 -12.394 1.00 97.50 94 ARG A CA 1
ATOM 732 C C . ARG A 1 94 ? 8.519 9.986 -12.839 1.00 97.50 94 ARG A C 1
ATOM 734 O O . ARG A 1 94 ? 8.831 10.992 -12.214 1.00 97.50 94 ARG A O 1
ATOM 741 N N . ALA A 1 95 ? 7.730 10.017 -13.913 1.00 96.44 95 ALA A N 1
ATOM 742 C CA . ALA A 1 95 ? 7.098 11.246 -14.371 1.00 96.44 95 ALA A CA 1
ATOM 743 C C . ALA A 1 95 ? 6.127 11.791 -13.315 1.00 96.44 95 ALA A C 1
ATOM 745 O O . ALA A 1 95 ? 6.200 12.969 -12.993 1.00 96.44 95 ALA A O 1
ATOM 746 N N . PHE A 1 96 ? 5.278 10.933 -12.744 1.00 95.56 96 PHE A N 1
ATOM 747 C CA . PHE A 1 96 ? 4.346 11.292 -11.673 1.00 95.56 96 PHE A CA 1
ATOM 748 C C . PHE A 1 96 ? 5.070 11.703 -10.382 1.00 95.56 96 PHE A C 1
ATOM 750 O O . PHE A 1 96 ? 4.669 12.633 -9.701 1.00 95.56 96 PHE A O 1
ATOM 757 N N . ASP A 1 97 ? 6.175 11.049 -10.028 1.00 95.56 97 ASP A N 1
ATOM 758 C CA . ASP A 1 97 ? 6.918 11.382 -8.808 1.00 95.56 97 ASP A CA 1
ATOM 759 C C . ASP A 1 97 ? 7.832 12.616 -8.957 1.00 95.56 97 ASP A C 1
ATOM 761 O O . ASP A 1 97 ? 8.448 13.058 -7.985 1.00 95.56 97 ASP A O 1
ATOM 765 N N . ALA A 1 98 ? 7.921 13.211 -10.152 1.00 96.50 98 ALA A N 1
ATOM 766 C CA . ALA A 1 98 ? 8.739 14.395 -10.392 1.00 96.50 98 ALA A CA 1
ATOM 767 C C . ALA A 1 98 ? 8.252 15.595 -9.562 1.00 96.50 98 ALA A C 1
ATOM 769 O O . ALA A 1 98 ? 7.054 15.875 -9.473 1.00 96.50 98 ALA A O 1
ATOM 770 N N . ALA A 1 99 ? 9.194 16.348 -8.986 1.00 95.44 99 ALA A N 1
ATOM 771 C CA . ALA A 1 99 ? 8.898 17.461 -8.084 1.00 95.44 99 ALA A CA 1
ATOM 772 C C . ALA A 1 99 ? 7.937 18.492 -8.702 1.00 95.44 99 ALA A C 1
ATOM 774 O O . ALA A 1 99 ? 7.052 19.008 -8.019 1.00 95.44 99 ALA A O 1
ATOM 775 N N . GLU A 1 100 ? 8.072 18.757 -10.001 1.00 96.25 100 GLU A N 1
ATOM 776 C CA . GLU A 1 100 ? 7.234 19.696 -10.741 1.00 96.25 100 GLU A CA 1
ATOM 777 C C . GLU A 1 100 ? 5.795 19.191 -10.913 1.00 96.25 100 GLU A C 1
ATOM 779 O O . GLU A 1 100 ? 4.872 20.005 -10.893 1.00 96.25 100 GLU A O 1
ATOM 784 N N . GLN A 1 101 ? 5.584 17.875 -11.051 1.00 96.44 101 GLN A N 1
ATOM 785 C CA . GLN A 1 101 ? 4.239 17.287 -11.127 1.00 96.44 101 GLN A CA 1
ATOM 786 C C . GLN A 1 101 ? 3.558 17.301 -9.755 1.00 96.44 101 GLN A C 1
ATOM 788 O O . GLN A 1 101 ? 2.422 17.771 -9.620 1.00 96.44 101 GLN A O 1
ATOM 793 N N . ARG A 1 102 ? 4.299 16.926 -8.707 1.00 95.00 102 ARG A N 1
ATOM 794 C CA . ARG A 1 102 ? 3.788 16.911 -7.329 1.00 95.00 102 ARG A CA 1
ATOM 795 C C . ARG A 1 102 ? 3.434 18.299 -6.806 1.00 95.00 102 ARG A C 1
ATOM 797 O O . ARG A 1 102 ? 2.575 18.426 -5.934 1.00 95.00 102 ARG A O 1
ATOM 804 N N . ALA A 1 103 ? 4.081 19.344 -7.323 1.00 92.88 103 ALA A N 1
ATOM 805 C CA . ALA A 1 103 ? 3.834 20.727 -6.925 1.00 92.88 103 ALA A CA 1
ATOM 806 C C . ALA A 1 103 ? 2.471 21.276 -7.390 1.00 92.88 103 ALA A C 1
ATOM 808 O O . ALA A 1 103 ? 2.021 22.291 -6.858 1.00 92.88 103 ALA A O 1
ATOM 809 N N . GLY A 1 104 ? 1.802 20.640 -8.360 1.00 94.69 104 GLY A N 1
ATOM 810 C CA . GLY A 1 104 ? 0.537 21.159 -8.886 1.00 94.69 104 GLY A CA 1
ATOM 811 C C . GLY A 1 104 ? -0.234 20.202 -9.794 1.00 94.69 104 GLY A C 1
ATOM 812 O O . GLY A 1 104 ? -1.370 19.869 -9.450 1.00 94.69 104 GLY A O 1
ATOM 813 N N . PRO A 1 105 ? 0.324 19.766 -10.940 1.00 97.00 105 PRO A N 1
ATOM 814 C CA . PRO A 1 105 ? -0.368 18.879 -11.877 1.00 97.00 105 PRO A CA 1
ATOM 815 C C . PRO A 1 105 ? -1.011 17.643 -11.234 1.00 97.00 105 PRO A C 1
ATOM 817 O O . PRO A 1 105 ? -2.198 17.395 -11.456 1.00 97.00 105 PRO A O 1
ATOM 820 N N . ASP A 1 106 ? -0.287 16.925 -10.372 1.00 95.94 106 ASP A N 1
ATOM 821 C CA . ASP A 1 106 ? -0.824 15.735 -9.701 1.00 95.94 106 ASP A CA 1
ATOM 822 C C . ASP A 1 106 ? -1.922 16.096 -8.710 1.00 95.94 106 ASP A C 1
ATOM 824 O O . ASP A 1 106 ? -2.928 15.397 -8.608 1.00 95.94 106 ASP A O 1
ATOM 828 N N . VAL A 1 107 ? -1.772 17.224 -8.011 1.00 97.06 107 VAL A N 1
ATOM 829 C CA . VAL A 1 107 ? -2.791 17.728 -7.085 1.00 97.06 107 VAL A CA 1
ATOM 830 C C . VAL A 1 107 ? -4.103 17.968 -7.831 1.00 97.06 107 VAL A C 1
ATOM 832 O O . VAL A 1 107 ? -5.158 17.510 -7.391 1.00 97.06 107 VAL A O 1
ATOM 835 N N . ALA A 1 108 ? -4.038 18.642 -8.982 1.00 97.44 108 ALA A N 1
ATOM 836 C CA . ALA A 1 108 ? -5.203 18.907 -9.817 1.00 97.44 108 ALA A CA 1
ATOM 837 C C . ALA A 1 108 ? -5.821 17.610 -10.361 1.00 97.44 108 ALA A C 1
ATOM 839 O O . ALA A 1 108 ? -7.040 17.443 -10.301 1.00 97.44 108 ALA A O 1
ATOM 840 N N . PHE A 1 109 ? -4.991 16.677 -10.834 1.00 97.06 109 PHE A N 1
ATOM 841 C CA . PHE A 1 109 ? -5.441 15.378 -11.329 1.00 97.06 109 PHE A CA 1
ATOM 842 C C . PHE A 1 109 ? -6.157 14.563 -10.245 1.00 97.06 109 PHE A C 1
ATOM 844 O O . PHE A 1 109 ? -7.276 14.101 -10.458 1.00 97.06 109 PHE A O 1
ATOM 851 N N . ILE A 1 110 ? -5.553 14.414 -9.065 1.00 96.81 110 ILE A N 1
ATOM 852 C CA . ILE A 1 110 ? -6.124 13.630 -7.962 1.00 96.81 110 ILE A CA 1
ATOM 853 C C . ILE A 1 110 ? -7.429 14.268 -7.477 1.00 96.81 110 ILE A C 1
ATOM 855 O O . ILE A 1 110 ? -8.397 13.560 -7.199 1.00 96.81 110 ILE A O 1
ATOM 859 N N . LYS A 1 111 ? -7.486 15.602 -7.416 1.00 97.00 111 LYS A N 1
ATOM 860 C CA . LYS A 1 111 ? -8.693 16.344 -7.039 1.00 97.00 111 LYS A CA 1
ATOM 861 C C . LYS A 1 111 ? -9.830 16.121 -8.036 1.00 97.00 111 LYS A C 1
ATOM 863 O O . LYS A 1 111 ? -10.940 15.830 -7.605 1.00 97.00 111 LYS A O 1
ATOM 868 N N . ASP A 1 112 ? -9.554 16.203 -9.340 1.00 97.69 112 ASP A N 1
ATOM 869 C CA . ASP A 1 112 ? -10.531 15.914 -10.404 1.00 97.69 112 ASP A CA 1
ATOM 870 C C . ASP A 1 112 ? -11.030 14.465 -10.344 1.00 97.69 112 ASP A C 1
ATOM 872 O O . ASP A 1 112 ? -12.231 14.211 -10.402 1.00 97.69 112 ASP A O 1
ATOM 876 N N . LYS A 1 113 ? -10.112 13.501 -10.199 1.00 97.25 113 LYS A N 1
ATOM 877 C CA . LYS A 1 113 ? -10.445 12.073 -10.275 1.00 97.25 113 LYS A CA 1
ATOM 878 C C . LYS A 1 113 ? -11.098 11.510 -9.031 1.00 97.25 113 LYS A C 1
ATOM 880 O O . LYS A 1 113 ? -11.961 10.644 -9.153 1.00 97.25 113 LYS A O 1
ATOM 885 N N . PHE A 1 114 ? -10.679 11.962 -7.857 1.00 94.81 114 PHE A N 1
ATOM 886 C CA . PHE A 1 114 ? -11.065 11.332 -6.599 1.00 94.81 114 PHE A CA 1
ATOM 887 C C . PHE A 1 114 ? -11.801 12.275 -5.644 1.00 94.81 114 PHE A C 1
ATOM 889 O O . PHE A 1 114 ? -12.352 11.813 -4.649 1.00 94.81 114 PHE A O 1
ATOM 896 N N . GLY A 1 115 ? -11.849 13.580 -5.932 1.00 94.75 115 GLY A N 1
ATOM 897 C CA . GLY A 1 115 ? -12.624 14.544 -5.147 1.00 94.75 115 GLY A CA 1
ATOM 898 C C . GLY A 1 115 ? -12.063 14.836 -3.752 1.00 94.75 115 GLY A C 1
ATOM 899 O O . GLY A 1 115 ? -12.766 15.422 -2.929 1.00 94.75 115 GLY A O 1
ATOM 900 N N . TYR A 1 116 ? -10.820 14.440 -3.463 1.00 95.19 116 TYR A N 1
ATOM 901 C CA . TYR A 1 116 ? -10.195 14.714 -2.169 1.00 95.19 116 TYR A CA 1
ATOM 902 C C . TYR A 1 116 ? -9.921 16.216 -1.976 1.00 95.19 116 TYR A C 1
ATOM 904 O O . TYR A 1 116 ? -9.603 16.920 -2.943 1.00 95.19 116 TYR A O 1
ATOM 912 N N . PRO A 1 117 ? -9.997 16.730 -0.732 1.00 95.69 117 PRO A N 1
ATOM 913 C CA . PRO A 1 117 ? -9.584 18.092 -0.431 1.00 95.69 117 PRO A CA 1
ATOM 914 C C . PRO A 1 117 ? -8.126 18.328 -0.824 1.00 95.69 117 PRO A C 1
ATOM 916 O O . PRO A 1 117 ? -7.249 17.514 -0.550 1.00 95.69 117 PRO A O 1
ATOM 919 N N . GLU A 1 118 ? -7.849 19.484 -1.419 1.00 96.69 118 GLU A N 1
ATOM 920 C CA . GLU A 1 118 ? -6.516 19.817 -1.929 1.00 96.69 118 GLU A CA 1
ATOM 921 C C . GLU A 1 118 ? -5.419 19.729 -0.859 1.00 96.69 118 GLU A C 1
ATOM 923 O O . GLU A 1 118 ? -4.348 19.181 -1.110 1.00 96.69 118 GLU A O 1
ATOM 928 N N . ALA A 1 119 ? -5.714 20.201 0.356 1.00 96.94 119 ALA A N 1
ATOM 929 C CA . ALA A 1 119 ? -4.792 20.129 1.486 1.00 96.94 119 ALA A CA 1
ATOM 930 C C . ALA A 1 119 ? -4.441 18.679 1.869 1.00 96.94 119 ALA A C 1
ATOM 932 O O . ALA A 1 119 ? -3.295 18.396 2.219 1.00 96.94 119 ALA A O 1
ATOM 933 N N . ASP A 1 120 ? -5.400 17.756 1.756 1.00 97.12 120 ASP A N 1
ATOM 934 C CA . ASP A 1 120 ? -5.194 16.340 2.064 1.00 97.12 120 ASP A CA 1
ATOM 935 C C . ASP A 1 120 ? -4.374 15.656 0.967 1.00 97.12 120 ASP A C 1
ATOM 937 O O . ASP A 1 120 ? -3.467 14.885 1.271 1.00 97.12 120 ASP A O 1
ATOM 941 N N . ILE A 1 121 ? -4.602 16.011 -0.301 1.00 97.56 121 ILE A N 1
ATOM 942 C CA . ILE A 1 121 ? -3.787 15.531 -1.426 1.00 97.56 121 ILE A CA 1
ATOM 943 C C . ILE A 1 121 ? -2.334 15.988 -1.271 1.00 97.56 121 ILE A C 1
ATOM 945 O O . ILE A 1 121 ? -1.412 15.185 -1.397 1.00 97.56 121 ILE A O 1
ATOM 949 N N . GLN A 1 122 ? -2.114 17.267 -0.959 1.00 97.06 122 GLN A N 1
ATOM 950 C CA . GLN A 1 122 ? -0.772 17.809 -0.734 1.00 97.06 122 GLN A CA 1
ATOM 951 C C . GLN A 1 122 ? -0.077 17.156 0.465 1.00 97.06 122 GLN A C 1
ATOM 953 O O . GLN A 1 122 ? 1.137 16.959 0.439 1.00 97.06 122 GLN A O 1
ATOM 958 N N . ALA A 1 123 ? -0.817 16.831 1.528 1.00 96.88 123 ALA A N 1
ATOM 959 C CA . ALA A 1 123 ? -0.277 16.093 2.662 1.00 96.88 123 ALA A CA 1
ATOM 960 C C . ALA A 1 123 ? 0.083 14.650 2.271 1.00 96.88 123 ALA A C 1
ATOM 962 O O . ALA A 1 123 ? 1.173 14.189 2.604 1.00 96.88 123 ALA A O 1
ATOM 963 N N . TRP A 1 124 ? -0.767 13.968 1.502 1.00 96.88 124 TRP A N 1
ATOM 964 C CA . TRP A 1 124 ? -0.501 12.620 0.998 1.00 96.88 124 TRP A CA 1
ATOM 965 C C . TRP A 1 124 ? 0.734 12.574 0.089 1.00 96.88 124 TRP A C 1
ATOM 967 O O . TRP A 1 124 ? 1.640 11.774 0.337 1.00 96.88 124 TRP A O 1
ATOM 977 N N . LEU A 1 125 ? 0.852 13.507 -0.864 1.00 96.69 125 LEU A N 1
ATOM 978 C CA . LEU A 1 125 ? 2.013 13.676 -1.754 1.00 96.69 125 LEU A CA 1
ATOM 979 C C . LEU A 1 125 ? 3.318 14.042 -1.019 1.00 96.69 125 LEU A C 1
ATOM 981 O O . LEU A 1 125 ? 4.385 14.059 -1.623 1.00 96.69 125 LEU A O 1
ATOM 985 N N . LYS A 1 126 ? 3.301 14.329 0.282 1.00 94.94 126 LYS A N 1
ATOM 986 C CA . LYS A 1 126 ? 4.542 14.459 1.071 1.00 94.94 126 LYS A CA 1
ATOM 987 C C . LYS A 1 126 ? 4.988 13.140 1.697 1.00 94.94 126 LYS A C 1
ATOM 989 O O . LYS A 1 126 ? 6.104 13.056 2.194 1.00 94.94 126 LYS A O 1
ATOM 994 N N . THR A 1 127 ? 4.112 12.139 1.706 1.00 93.44 127 THR A N 1
ATOM 995 C CA . THR A 1 127 ? 4.303 10.880 2.440 1.00 93.44 127 THR A CA 1
ATOM 996 C C . THR A 1 127 ? 4.449 9.673 1.528 1.00 93.44 127 THR A C 1
ATOM 998 O O . THR A 1 127 ? 5.184 8.748 1.865 1.00 93.44 127 THR A O 1
ATOM 1001 N N . VAL A 1 128 ? 3.770 9.666 0.378 1.00 93.62 128 VAL A N 1
ATOM 1002 C CA . VAL A 1 128 ? 3.881 8.570 -0.585 1.00 93.62 128 VAL A CA 1
ATOM 1003 C C . VAL A 1 128 ? 5.231 8.636 -1.296 1.00 93.62 128 VAL A C 1
ATOM 1005 O O . VAL A 1 128 ? 5.612 9.684 -1.816 1.00 93.62 128 VAL A O 1
ATOM 1008 N N . GLY A 1 129 ? 5.943 7.515 -1.313 1.00 92.62 129 GLY A N 1
ATOM 1009 C CA . GLY A 1 129 ? 7.160 7.325 -2.095 1.00 92.62 129 GLY A CA 1
ATOM 1010 C C . GLY A 1 129 ? 6.932 6.290 -3.189 1.00 92.62 129 GLY A C 1
ATOM 1011 O O . GLY A 1 129 ? 6.138 5.362 -3.010 1.00 92.62 129 GLY A O 1
ATOM 1012 N N . TYR A 1 130 ? 7.638 6.445 -4.304 1.00 94.88 130 TYR A N 1
ATOM 1013 C CA . TYR A 1 130 ? 7.545 5.552 -5.452 1.00 94.88 130 TYR A CA 1
ATOM 1014 C C . TYR A 1 130 ? 8.909 4.940 -5.798 1.00 94.88 130 TYR A C 1
ATOM 1016 O O . TYR A 1 130 ? 9.944 5.570 -5.573 1.00 94.88 130 TYR A O 1
ATOM 1024 N N . PRO A 1 131 ? 8.947 3.711 -6.344 1.00 94.31 131 PRO A N 1
ATOM 1025 C CA . PRO A 1 131 ? 10.189 3.136 -6.836 1.00 94.31 131 PRO A CA 1
ATOM 1026 C C . PRO A 1 131 ? 10.626 3.833 -8.130 1.00 94.31 131 PRO A C 1
ATOM 1028 O O . PRO A 1 131 ? 9.806 4.159 -8.988 1.00 94.31 131 PRO A O 1
ATOM 1031 N N . SER A 1 132 ? 11.934 3.994 -8.320 1.00 92.56 132 SER A N 1
ATOM 1032 C CA . SER A 1 132 ? 12.501 4.479 -9.586 1.00 92.56 132 SER A CA 1
ATOM 1033 C C . SER A 1 132 ? 12.383 3.451 -10.722 1.00 92.56 132 SER A C 1
ATOM 1035 O O . SER A 1 132 ? 12.376 3.829 -11.898 1.00 92.56 132 SER A O 1
ATOM 1037 N N . SER A 1 133 ? 12.284 2.166 -10.368 1.00 96.75 133 SER A N 1
ATOM 1038 C CA . SER A 1 133 ? 12.196 1.015 -11.265 1.00 96.75 133 SER A CA 1
ATOM 1039 C C . SER A 1 133 ? 11.149 0.026 -10.749 1.00 96.75 133 SER A C 1
ATOM 1041 O O . SER A 1 133 ? 11.268 -0.509 -9.651 1.00 96.75 133 SER A O 1
ATOM 1043 N N . CYS A 1 134 ? 10.108 -0.235 -11.540 1.00 97.06 134 CYS A N 1
ATOM 1044 C CA . CYS A 1 134 ? 9.063 -1.212 -11.215 1.00 97.06 134 CYS A CA 1
ATOM 1045 C C . CYS A 1 134 ? 9.475 -2.660 -11.524 1.00 97.06 134 CYS A C 1
ATOM 1047 O O . CYS A 1 134 ? 8.714 -3.582 -11.241 1.00 97.06 134 CYS A O 1
ATOM 1049 N N . SER A 1 135 ? 10.652 -2.869 -12.118 1.00 96.62 135 SER A N 1
ATOM 1050 C CA . SER A 1 135 ? 11.233 -4.191 -12.371 1.00 96.62 135 SER A CA 1
ATOM 1051 C C . SER A 1 135 ? 12.299 -4.576 -11.345 1.00 96.62 135 SER A C 1
ATOM 1053 O O . SER A 1 135 ? 13.018 -5.544 -11.566 1.00 96.62 135 SER A O 1
ATOM 1055 N N . GLU A 1 136 ? 12.437 -3.829 -10.252 1.00 96.44 136 GLU A N 1
ATOM 1056 C CA . GLU A 1 136 ? 13.388 -4.109 -9.178 1.00 96.44 136 GLU A CA 1
ATOM 1057 C C . GLU A 1 136 ? 12.648 -4.356 -7.869 1.00 96.44 136 GLU A C 1
ATOM 1059 O O . GLU A 1 136 ? 11.714 -3.636 -7.515 1.00 96.44 136 GLU A O 1
ATOM 1064 N N . ILE A 1 137 ? 13.065 -5.393 -7.147 1.00 95.50 137 ILE A N 1
ATOM 1065 C CA . ILE A 1 137 ? 12.480 -5.771 -5.865 1.00 95.50 1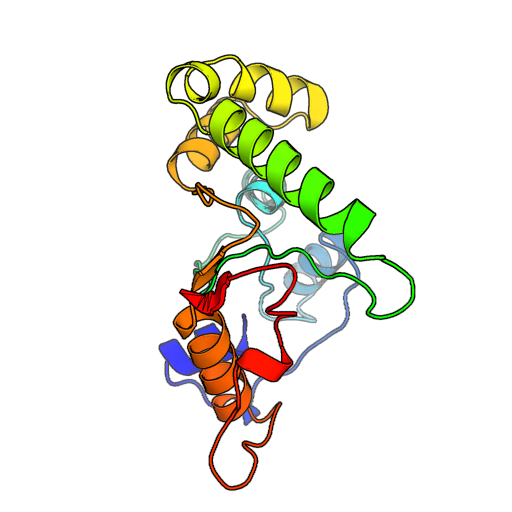37 ILE A CA 1
ATOM 1066 C C . ILE A 1 137 ? 13.620 -5.983 -4.868 1.00 95.50 137 ILE A C 1
ATOM 1068 O O . ILE A 1 137 ? 14.386 -6.936 -5.029 1.00 95.50 137 ILE A O 1
ATOM 1072 N N . PRO A 1 138 ? 13.736 -5.145 -3.822 1.00 94.19 138 PRO A N 1
ATOM 1073 C CA . PRO A 1 138 ? 14.709 -5.382 -2.769 1.00 94.19 138 PRO A CA 1
ATOM 1074 C C . PRO A 1 138 ? 14.436 -6.709 -2.060 1.00 94.19 138 PRO A C 1
ATOM 1076 O O . PRO A 1 138 ? 13.311 -6.971 -1.627 1.00 94.19 138 PRO A O 1
ATOM 1079 N N . ARG A 1 139 ? 15.460 -7.551 -1.899 1.00 94.56 139 ARG A N 1
ATOM 1080 C CA . ARG A 1 139 ? 15.334 -8.869 -1.241 1.00 94.56 139 ARG A CA 1
ATOM 1081 C C . ARG A 1 139 ? 14.757 -8.746 0.167 1.00 94.56 139 ARG A C 1
ATOM 1083 O O . ARG A 1 139 ? 13.953 -9.577 0.591 1.00 94.56 139 ARG A O 1
ATOM 1090 N N . GLU A 1 140 ? 15.138 -7.685 0.871 1.00 92.44 140 GLU A N 1
ATOM 1091 C CA . GLU A 1 140 ? 14.660 -7.358 2.214 1.00 92.44 140 GLU A CA 1
ATOM 1092 C C . GLU A 1 140 ? 13.142 -7.162 2.286 1.00 92.44 140 GLU A C 1
ATOM 1094 O O . GLU A 1 140 ? 12.545 -7.515 3.297 1.00 92.44 140 GLU A O 1
ATOM 1099 N N . VAL A 1 141 ? 12.485 -6.694 1.216 1.00 93.00 141 VAL A N 1
ATOM 1100 C CA . VAL A 1 141 ? 11.020 -6.556 1.186 1.00 93.00 141 VAL A CA 1
ATOM 1101 C C . VAL A 1 141 ? 10.356 -7.915 1.378 1.00 93.00 141 VAL A C 1
ATOM 1103 O O . VAL A 1 141 ? 9.442 -8.055 2.192 1.00 93.00 141 VAL A O 1
ATOM 1106 N N . ILE A 1 142 ? 10.839 -8.929 0.661 1.00 94.12 142 ILE A N 1
ATOM 1107 C CA . ILE A 1 142 ? 10.296 -10.287 0.722 1.00 94.12 142 ILE A CA 1
ATOM 1108 C C . ILE A 1 142 ? 10.653 -10.925 2.066 1.00 94.12 142 ILE A C 1
ATOM 1110 O O . ILE A 1 142 ? 9.775 -11.449 2.748 1.00 94.12 142 ILE A O 1
ATOM 1114 N N . LEU A 1 143 ? 11.919 -10.826 2.483 1.00 92.44 143 LEU A N 1
ATOM 1115 C CA . LEU A 1 143 ? 12.401 -11.418 3.734 1.00 92.44 143 LEU A CA 1
ATOM 1116 C C . LEU A 1 143 ? 11.696 -10.836 4.965 1.00 92.44 143 LEU A C 1
ATOM 1118 O O . LEU A 1 143 ? 11.213 -11.599 5.797 1.00 92.44 143 LEU A O 1
ATOM 1122 N N . ASN A 1 144 ? 11.574 -9.510 5.061 1.00 91.06 144 ASN A N 1
ATOM 1123 C CA . ASN A 1 144 ? 10.909 -8.851 6.188 1.00 91.06 144 ASN A CA 1
ATOM 1124 C C . ASN A 1 144 ? 9.413 -9.181 6.226 1.00 91.06 144 ASN A C 1
ATOM 1126 O O . ASN A 1 144 ? 8.847 -9.382 7.301 1.00 91.06 144 ASN A O 1
ATOM 1130 N N . THR A 1 145 ? 8.766 -9.277 5.060 1.00 92.19 145 THR A N 1
ATOM 1131 C CA . THR A 1 145 ? 7.359 -9.688 4.981 1.00 92.19 145 THR A CA 1
ATOM 1132 C C . THR A 1 145 ? 7.184 -11.123 5.478 1.00 92.19 145 THR A C 1
ATOM 1134 O O . THR A 1 145 ? 6.322 -11.381 6.317 1.00 92.19 145 THR A O 1
ATOM 1137 N N . LEU A 1 146 ? 8.024 -12.053 5.015 1.00 92.62 146 LEU A N 1
ATOM 1138 C CA . LEU A 1 146 ? 7.977 -13.459 5.425 1.00 92.62 146 LEU A CA 1
ATOM 1139 C C . LEU A 1 146 ? 8.292 -13.643 6.915 1.00 92.62 146 LEU A C 1
ATOM 1141 O O . LEU A 1 146 ? 7.591 -14.402 7.579 1.00 92.62 146 LEU A O 1
ATOM 1145 N N . ASP A 1 147 ? 9.267 -12.911 7.462 1.00 90.00 147 ASP A N 1
ATOM 1146 C CA . ASP A 1 147 ? 9.589 -12.918 8.897 1.00 90.00 147 ASP A CA 1
ATOM 1147 C C . ASP A 1 147 ? 8.386 -12.490 9.750 1.00 90.00 147 ASP A C 1
ATOM 1149 O O . ASP A 1 147 ? 8.023 -13.164 10.716 1.00 90.00 147 ASP A O 1
ATOM 1153 N N . VAL A 1 148 ? 7.704 -11.408 9.366 1.00 89.31 148 VAL A N 1
ATOM 1154 C CA . VAL A 1 148 ? 6.507 -10.944 10.077 1.00 89.31 148 VAL A CA 1
ATOM 1155 C C . VAL A 1 148 ? 5.363 -11.949 9.963 1.00 89.31 148 VAL A C 1
ATOM 1157 O O . VAL A 1 148 ? 4.704 -12.233 10.964 1.00 89.31 148 VAL A O 1
ATOM 1160 N N . LEU A 1 149 ? 5.121 -12.509 8.774 1.00 90.38 149 LEU A N 1
ATOM 1161 C CA . LEU A 1 149 ? 4.087 -13.529 8.582 1.00 90.38 149 LEU A CA 1
ATOM 1162 C C . LEU A 1 149 ? 4.383 -14.796 9.393 1.00 90.38 149 LEU A C 1
ATOM 1164 O O . LEU A 1 149 ? 3.458 -15.398 9.939 1.00 90.38 149 LEU A O 1
ATOM 1168 N N . GLN A 1 150 ? 5.656 -15.176 9.519 1.00 91.12 150 GLN A N 1
ATOM 1169 C CA . GLN A 1 150 ? 6.088 -16.310 10.329 1.00 91.12 150 GLN A CA 1
ATOM 1170 C C . GLN A 1 150 ? 5.896 -16.033 11.823 1.00 91.12 150 GLN A C 1
ATOM 1172 O O . GLN A 1 150 ? 5.314 -16.857 12.525 1.00 91.12 150 GLN A O 1
ATOM 1177 N N . LYS A 1 151 ? 6.315 -14.859 12.315 1.00 87.88 151 LYS A N 1
ATOM 1178 C CA . LYS A 1 151 ? 6.099 -14.434 13.713 1.00 87.88 151 LYS A CA 1
ATOM 1179 C C . LYS A 1 151 ? 4.619 -14.344 14.074 1.00 87.88 151 LYS A C 1
ATOM 1181 O O . LYS A 1 151 ? 4.246 -14.626 15.208 1.00 87.88 151 LYS A O 1
ATOM 1186 N N . ALA A 1 152 ? 3.777 -13.971 13.114 1.00 85.75 152 ALA A N 1
ATOM 1187 C CA . ALA A 1 152 ? 2.328 -13.960 13.274 1.00 85.75 152 ALA A CA 1
ATOM 1188 C C . ALA A 1 152 ? 1.680 -15.356 13.144 1.00 85.75 152 ALA A C 1
ATOM 1190 O O . ALA A 1 152 ? 0.485 -15.484 13.395 1.00 85.75 152 ALA A O 1
ATOM 1191 N N . GLY A 1 153 ? 2.443 -16.394 12.781 1.00 88.00 153 GLY A N 1
ATOM 1192 C CA . GLY A 1 153 ? 1.976 -17.781 12.696 1.00 88.00 153 GLY A CA 1
ATOM 1193 C C . GLY A 1 153 ?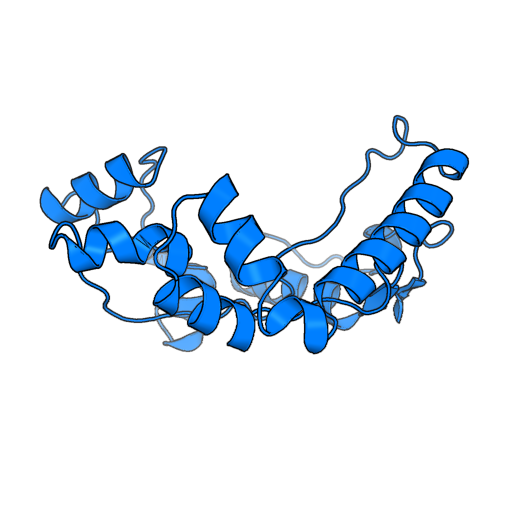 1.242 -18.148 11.402 1.00 88.00 153 GLY A C 1
ATOM 1194 O O . GLY A 1 153 ? 0.631 -19.211 11.339 1.00 88.00 153 GLY A O 1
ATOM 1195 N N . PHE A 1 154 ? 1.289 -17.302 10.369 1.00 89.31 154 PHE A N 1
ATOM 1196 C CA . PHE A 1 154 ? 0.578 -17.532 9.102 1.00 89.31 154 PHE A CA 1
ATOM 1197 C C . PHE A 1 154 ? 1.349 -18.388 8.103 1.00 89.31 154 PHE A C 1
ATOM 1199 O O . PHE A 1 154 ? 0.744 -19.034 7.249 1.00 89.31 154 PHE A O 1
ATOM 1206 N N . VAL A 1 155 ? 2.677 -18.382 8.189 1.00 92.50 155 VAL A N 1
ATOM 1207 C CA . VAL A 1 155 ? 3.550 -19.186 7.332 1.00 92.50 155 VAL A CA 1
ATOM 1208 C C . VAL A 1 155 ? 4.573 -19.918 8.185 1.00 92.50 155 VAL A C 1
ATOM 1210 O O . VAL A 1 155 ? 4.990 -19.433 9.236 1.00 92.50 155 VAL A O 1
ATOM 1213 N N . GLN A 1 156 ? 4.990 -21.091 7.721 1.00 92.38 156 GLN A N 1
ATOM 1214 C CA . GLN A 1 156 ? 6.089 -21.839 8.316 1.00 92.38 156 GLN A CA 1
ATOM 1215 C C . GLN A 1 156 ? 7.301 -21.733 7.401 1.00 92.38 156 GLN A C 1
ATOM 1217 O O . GLN A 1 156 ? 7.182 -21.912 6.188 1.00 92.38 156 GLN A O 1
ATOM 1222 N N . SER A 1 157 ? 8.455 -21.421 7.985 1.00 90.38 157 SER A N 1
ATOM 1223 C CA . SER A 1 157 ? 9.707 -21.416 7.236 1.00 90.38 157 SER A CA 1
ATOM 1224 C C . SER A 1 157 ? 10.065 -22.846 6.834 1.00 90.38 157 SER A C 1
ATOM 1226 O O . SER A 1 157 ? 10.003 -23.734 7.693 1.00 90.38 157 SER A O 1
ATOM 1228 N N . PRO A 1 158 ? 10.424 -23.095 5.566 1.00 90.25 158 PRO A N 1
ATOM 1229 C CA . PRO A 1 158 ? 10.922 -24.397 5.154 1.00 90.25 158 PRO A CA 1
ATOM 1230 C C . PRO A 1 158 ? 12.290 -24.684 5.791 1.00 90.25 158 PRO A C 1
ATOM 1232 O O . PRO A 1 158 ? 12.993 -23.784 6.261 1.00 90.25 158 PRO A O 1
ATOM 1235 N N . GLU A 1 159 ? 12.689 -25.955 5.781 1.00 88.81 159 GLU A N 1
ATOM 1236 C CA . GLU A 1 159 ? 14.038 -26.352 6.181 1.00 88.81 159 GLU A CA 1
ATOM 1237 C C . GLU A 1 159 ? 15.071 -25.644 5.285 1.00 88.81 159 GLU A C 1
ATOM 1239 O O . GLU A 1 159 ? 15.010 -25.740 4.061 1.00 88.81 159 GLU A O 1
ATOM 1244 N N . GLY A 1 160 ? 15.984 -24.878 5.891 1.00 86.38 160 GLY A N 1
ATOM 1245 C CA . GLY A 1 160 ? 16.956 -24.044 5.167 1.00 86.38 160 GLY A CA 1
ATOM 1246 C C . GLY A 1 160 ? 16.522 -22.595 4.894 1.00 86.38 160 GLY A C 1
ATOM 1247 O O . GLY A 1 160 ? 17.338 -21.812 4.413 1.00 86.38 160 GLY A O 1
ATOM 1248 N N . GLY A 1 161 ? 15.299 -22.203 5.267 1.00 88.62 161 GLY A N 1
ATOM 1249 C CA . GLY A 1 161 ? 14.796 -20.836 5.108 1.00 88.62 161 GLY A CA 1
ATOM 1250 C C . GLY A 1 161 ? 14.201 -20.541 3.728 1.00 88.62 161 GLY A C 1
ATOM 1251 O O . GLY A 1 161 ? 14.270 -21.347 2.803 1.00 88.62 161 GLY A O 1
ATOM 1252 N N . PHE A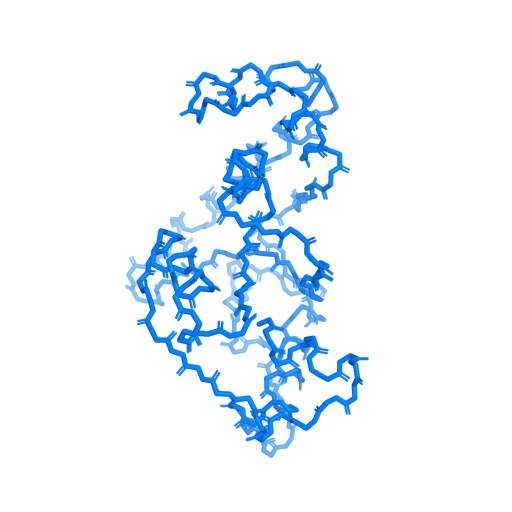 1 162 ? 13.570 -19.374 3.590 1.00 90.81 162 PHE A N 1
ATOM 1253 C CA . PHE A 1 162 ? 12.905 -18.984 2.346 1.00 90.81 162 PHE A CA 1
ATOM 1254 C C . PHE A 1 162 ? 13.900 -18.629 1.235 1.00 90.81 162 PHE A C 1
ATOM 1256 O O . PHE A 1 162 ? 14.746 -17.748 1.404 1.00 90.81 162 PHE A O 1
ATOM 1263 N N . ASP A 1 163 ? 13.722 -19.236 0.062 1.00 91.69 163 ASP A N 1
ATOM 1264 C CA . ASP A 1 163 ? 14.360 -18.781 -1.171 1.00 91.69 163 ASP A CA 1
ATOM 1265 C C . ASP A 1 163 ? 13.519 -17.673 -1.820 1.00 91.69 163 ASP A C 1
ATOM 1267 O O . ASP A 1 163 ? 12.458 -17.914 -2.397 1.00 91.69 163 ASP A O 1
ATOM 1271 N N . VAL A 1 164 ? 14.009 -16.435 -1.733 1.00 91.56 164 VAL A N 1
ATOM 1272 C CA . VAL A 1 164 ? 13.332 -15.252 -2.286 1.00 91.56 164 VAL A CA 1
ATOM 1273 C C . VAL A 1 164 ? 13.116 -15.324 -3.801 1.00 91.56 164 VAL A C 1
ATOM 1275 O O . VAL A 1 164 ? 12.175 -14.708 -4.300 1.00 91.56 164 VAL A O 1
ATOM 1278 N N . ALA A 1 165 ? 13.933 -16.090 -4.534 1.00 91.19 165 ALA A N 1
ATOM 1279 C CA . ALA A 1 165 ? 13.789 -16.247 -5.981 1.00 91.19 165 ALA A CA 1
ATOM 1280 C C . ALA A 1 165 ? 12.512 -17.009 -6.369 1.00 91.19 165 ALA A C 1
ATOM 1282 O O . ALA A 1 165 ? 12.045 -16.895 -7.495 1.00 91.19 165 ALA A O 1
ATOM 1283 N N . GLN A 1 166 ? 11.884 -17.728 -5.435 1.00 91.44 166 GLN A N 1
ATOM 1284 C CA . GLN A 1 166 ? 10.601 -18.392 -5.686 1.00 91.44 166 GLN A CA 1
ATOM 1285 C C . GLN A 1 166 ? 9.428 -17.408 -5.789 1.00 91.44 166 GLN A C 1
ATOM 1287 O O . GLN A 1 166 ? 8.393 -17.739 -6.366 1.00 91.44 166 GLN A O 1
ATOM 1292 N N . PHE A 1 167 ? 9.577 -16.199 -5.242 1.00 92.62 167 PHE A N 1
ATOM 1293 C CA . PHE A 1 167 ? 8.525 -15.181 -5.213 1.00 92.62 167 PHE A CA 1
ATOM 1294 C C . PHE A 1 167 ? 8.657 -14.149 -6.338 1.00 92.62 167 PHE A C 1
ATOM 1296 O O . PHE A 1 167 ? 7.756 -13.333 -6.529 1.00 92.62 167 PHE A O 1
ATOM 1303 N N . VAL A 1 168 ? 9.762 -14.177 -7.089 1.00 94.44 168 VAL A N 1
ATOM 1304 C CA . VAL A 1 168 ? 10.055 -13.225 -8.163 1.00 94.44 168 VAL A CA 1
ATOM 1305 C C . VAL A 1 168 ? 10.539 -13.982 -9.384 1.00 94.44 168 VAL A C 1
ATOM 1307 O O . VAL A 1 168 ? 11.522 -14.710 -9.324 1.00 94.44 168 VAL A O 1
ATOM 1310 N N . ASN A 1 169 ? 9.883 -13.772 -10.523 1.00 93.38 169 ASN A N 1
ATOM 1311 C CA . ASN A 1 169 ? 10.411 -14.266 -11.787 1.00 93.38 169 ASN A CA 1
ATOM 1312 C C . ASN A 1 169 ? 11.654 -13.440 -12.164 1.00 93.38 169 ASN A C 1
ATOM 1314 O O . ASN A 1 169 ? 11.524 -12.329 -12.684 1.00 93.38 169 ASN A O 1
ATOM 1318 N N . THR A 1 170 ? 12.841 -13.995 -11.900 1.00 93.38 170 THR A N 1
ATOM 1319 C CA . THR A 1 170 ? 14.133 -13.322 -12.105 1.00 93.38 170 THR A CA 1
ATOM 1320 C C . THR A 1 170 ? 14.493 -13.107 -13.565 1.00 93.38 170 THR A C 1
ATOM 1322 O O . THR A 1 170 ? 15.385 -12.316 -13.860 1.00 93.38 170 THR A O 1
ATOM 1325 N N . ASP A 1 171 ? 13.794 -13.766 -14.492 1.00 91.38 171 ASP A N 1
ATOM 1326 C CA . ASP A 1 171 ? 13.936 -13.414 -15.893 1.00 91.38 171 ASP A CA 1
ATOM 1327 C C . ASP A 1 171 ? 13.337 -12.025 -16.121 1.00 91.38 171 ASP A C 1
ATOM 1329 O O . ASP A 1 171 ? 13.909 -11.251 -16.877 1.00 91.38 171 ASP A O 1
ATOM 1333 N N . ILE A 1 172 ? 12.223 -11.677 -15.471 1.00 94.25 172 ILE A N 1
ATOM 1334 C CA . ILE A 1 172 ? 11.439 -10.458 -15.733 1.00 94.25 172 ILE A CA 1
ATOM 1335 C C . ILE A 1 172 ? 11.851 -9.287 -14.836 1.00 94.25 172 ILE A C 1
ATOM 1337 O O . ILE A 1 172 ? 11.915 -8.158 -15.322 1.00 94.25 172 ILE A O 1
ATOM 1341 N N . ALA A 1 173 ? 12.095 -9.546 -13.551 1.00 95.62 173 ALA A N 1
ATOM 1342 C CA . ALA A 1 173 ? 12.407 -8.534 -12.548 1.00 95.62 173 ALA A CA 1
ATOM 1343 C C . ALA A 1 173 ? 13.663 -8.911 -11.753 1.00 95.62 173 ALA A C 1
ATOM 1345 O O . ALA A 1 173 ? 13.905 -10.079 -11.463 1.00 95.62 173 ALA A O 1
ATOM 1346 N N . SER A 1 174 ? 14.450 -7.913 -11.371 1.00 95.81 174 SER A N 1
ATOM 1347 C CA . SER A 1 174 ? 15.694 -8.091 -10.631 1.00 95.81 174 SER A CA 1
ATOM 1348 C C . SER A 1 174 ? 15.446 -8.079 -9.127 1.00 95.81 174 SER A C 1
ATOM 1350 O O . SER A 1 174 ? 14.771 -7.195 -8.602 1.00 95.81 174 SER A O 1
ATOM 1352 N N . LEU A 1 175 ? 16.054 -9.034 -8.426 1.00 95.50 175 LEU A N 1
ATOM 1353 C CA . LEU A 1 175 ? 16.196 -8.983 -6.975 1.00 95.50 175 LEU A CA 1
ATOM 1354 C C . LEU A 1 175 ? 17.433 -8.152 -6.625 1.00 95.50 175 LEU A C 1
ATOM 1356 O O . LEU A 1 175 ? 18.538 -8.548 -7.002 1.00 95.50 175 LEU A O 1
ATOM 1360 N N . ILE A 1 176 ? 17.240 -7.041 -5.910 1.00 94.06 176 ILE A N 1
ATOM 1361 C CA . ILE A 1 176 ? 18.313 -6.115 -5.500 1.00 94.06 176 ILE A CA 1
ATOM 1362 C C . ILE A 1 176 ? 18.606 -6.164 -4.002 1.00 94.06 176 ILE A C 1
ATOM 1364 O O . ILE A 1 176 ? 17.722 -6.598 -3.224 1.00 94.06 176 ILE A O 1
#

Secondary structure (DSSP, 8-state):
-HHHHHHHHT--GGG-------SHHHHHHHHHSSS-S-----HHHHHHHHHTTSS--------SS-S------TTTS-HHHHHHHHHHHHHHHHHHHSHHHHTTHHHHHHHHHH---HHHHHHHTTT----S-TTEE-HHHHHHHHHHHHHTTS--PPTT---GGGSS-TTTSEE-